Protein AF-A0A2D3UVY3-F1 (afdb_monomer_lite)

Secondary structure (DSSP, 8-state):
---SSTT-----TTGGGT--EEEE-SSHHHHHHHHHHTHHHHTTTPPEEE-GGG-----SGGG----HHHHHHHH-S-B-TT--TTTTS--GGGSS-HHHHHHHHHHHHHHHHT-S-SSEEEE--HHHHHHHHT-B-TTS-B-S--

Foldseek 3Di:
DPPQQPPPDPDDLVVLVQAPAAEEAQQPVGLVCSCVSNVVVVVVPHAYEHANLQQDQDPDPSSQHDAPVVSCVVRPRHHDVNQDGPSSPCDDLNHNQLLSLLVSLVVVVVVVVPDPRPHYDYRGDDLSVQSNSVQADSNGDGNDDD

Organism: NCBI:txid112498

Structure (mmCIF, N/CA/C/O backbone):
data_AF-A0A2D3UVY3-F1
#
_entry.id   AF-A0A2D3UVY3-F1
#
loop_
_atom_site.group_PDB
_atom_site.id
_atom_site.type_symbol
_atom_site.label_atom_id
_atom_site.label_alt_id
_atom_site.label_comp_id
_atom_site.label_asym_id
_atom_site.label_entity_id
_atom_site.label_seq_id
_atom_site.pdbx_PDB_ins_code
_atom_site.Cartn_x
_atom_site.Cartn_y
_atom_site.Cartn_z
_atom_site.occupancy
_atom_site.B_iso_or_equiv
_atom_site.auth_seq_id
_atom_site.auth_comp_id
_atom_site.auth_asym_id
_atom_site.auth_atom_id
_atom_site.pdbx_PDB_model_num
ATOM 1 N N . MET A 1 1 ? -17.156 6.788 -21.584 1.00 35.03 1 MET A N 1
ATOM 2 C CA . MET A 1 1 ? -16.773 5.902 -20.462 1.00 35.03 1 MET A CA 1
ATOM 3 C C . MET A 1 1 ? -15.852 6.712 -19.566 1.00 35.03 1 MET A C 1
ATOM 5 O O . MET A 1 1 ? -14.667 6.766 -19.844 1.00 35.03 1 MET A O 1
ATOM 9 N N . SER A 1 2 ? -16.413 7.450 -18.606 1.00 42.94 2 SER A N 1
ATOM 10 C CA . SER A 1 2 ? -15.705 8.494 -17.841 1.00 42.94 2 SER A CA 1
ATOM 11 C C . SER A 1 2 ? -16.140 8.513 -16.368 1.00 42.94 2 SER A C 1
ATOM 13 O O . SER A 1 2 ? -16.249 9.577 -15.780 1.00 42.94 2 SER A O 1
ATOM 15 N N . ASP A 1 3 ? -16.383 7.343 -15.769 1.00 35.34 3 ASP A N 1
ATOM 16 C CA . ASP A 1 3 ? -16.932 7.250 -14.399 1.00 35.34 3 ASP A CA 1
ATOM 17 C C . ASP A 1 3 ? -15.954 6.599 -13.400 1.00 35.34 3 ASP A C 1
ATOM 19 O O . ASP A 1 3 ? -16.351 6.146 -12.330 1.00 35.34 3 ASP A O 1
ATOM 23 N N . ALA A 1 4 ? -14.666 6.480 -13.743 1.00 39.59 4 ALA A N 1
ATOM 24 C CA . ALA A 1 4 ? -13.678 5.821 -12.879 1.00 39.59 4 ALA A CA 1
ATOM 25 C C . ALA A 1 4 ? -12.754 6.784 -12.110 1.00 39.59 4 ALA A C 1
ATOM 27 O O . ALA A 1 4 ? -12.012 6.318 -11.250 1.00 39.59 4 ALA A O 1
ATOM 28 N N . LEU A 1 5 ? -12.791 8.093 -12.397 1.00 37.81 5 LEU A N 1
ATOM 29 C CA . LEU A 1 5 ? -11.821 9.071 -11.877 1.00 37.81 5 LEU A CA 1
ATOM 30 C C . LEU A 1 5 ? -12.360 9.979 -10.750 1.00 37.81 5 LEU A C 1
ATOM 32 O O . LEU A 1 5 ? -11.578 10.668 -10.105 1.00 37.81 5 LEU A O 1
ATOM 36 N N . ASP A 1 6 ? -13.652 9.915 -10.417 1.00 34.06 6 ASP A N 1
ATOM 37 C CA . ASP A 1 6 ? -14.315 10.846 -9.478 1.00 34.06 6 ASP A CA 1
ATOM 38 C C . ASP A 1 6 ? -14.035 10.610 -7.976 1.00 34.06 6 ASP A C 1
ATOM 40 O O . ASP A 1 6 ? -14.781 11.074 -7.114 1.00 34.06 6 ASP A O 1
ATOM 44 N N . LYS A 1 7 ? -12.973 9.885 -7.604 1.00 39.34 7 LYS A N 1
ATOM 45 C CA . LYS A 1 7 ? -12.666 9.603 -6.186 1.00 39.34 7 LYS A CA 1
ATOM 46 C C . LYS A 1 7 ? -11.207 9.817 -5.787 1.00 39.34 7 LYS A C 1
ATOM 48 O O . LYS A 1 7 ? -10.710 9.137 -4.894 1.00 39.34 7 LYS A O 1
ATOM 53 N N . ILE A 1 8 ? -10.525 10.793 -6.378 1.00 42.44 8 ILE A N 1
ATOM 54 C CA . ILE A 1 8 ? -9.317 11.342 -5.746 1.00 42.44 8 ILE A CA 1
ATOM 55 C C . ILE A 1 8 ? -9.772 12.470 -4.815 1.00 42.44 8 ILE A C 1
ATOM 57 O O . ILE A 1 8 ? -9.890 13.625 -5.211 1.00 42.44 8 ILE A O 1
ATOM 61 N N . ILE A 1 9 ? -10.124 12.107 -3.579 1.00 51.97 9 ILE A N 1
ATOM 62 C CA . ILE A 1 9 ? -10.513 13.062 -2.536 1.00 51.97 9 ILE A CA 1
ATOM 63 C C . ILE A 1 9 ? -9.235 13.634 -1.916 1.00 51.97 9 ILE A C 1
ATOM 65 O O . ILE A 1 9 ? -8.510 12.932 -1.215 1.00 51.97 9 ILE A O 1
ATOM 69 N N . THR A 1 10 ? -8.973 14.920 -2.135 1.00 44.84 10 THR A N 1
ATOM 70 C CA . THR A 1 10 ? -8.089 15.708 -1.268 1.00 44.84 10 THR A CA 1
ATOM 71 C C . THR A 1 10 ? -8.853 16.003 0.027 1.00 44.84 10 THR A C 1
ATOM 73 O O . THR A 1 10 ? -9.788 16.801 0.009 1.00 44.84 10 THR A O 1
ATOM 76 N N . SER A 1 11 ? -8.530 15.321 1.128 1.00 48.38 11 SER A N 1
ATOM 77 C CA . SER A 1 11 ? -9.313 15.395 2.371 1.00 48.38 11 SER A CA 1
ATOM 78 C C . SER A 1 11 ? -8.918 16.568 3.273 1.00 48.38 11 SER A C 1
ATOM 80 O O . SER A 1 11 ? -7.736 16.785 3.539 1.00 48.38 11 SER A O 1
ATOM 82 N N . SER A 1 12 ? -9.920 17.254 3.821 1.00 52.75 12 SER A N 1
ATOM 83 C CA . SER A 1 12 ? -9.820 18.106 5.014 1.00 52.75 12 SER A CA 1
ATOM 84 C C . SER A 1 12 ? -9.797 17.232 6.287 1.00 52.75 12 SER A C 1
ATOM 86 O O . SER A 1 12 ? -10.330 16.121 6.251 1.00 52.75 12 SER A O 1
ATOM 88 N N . PRO A 1 13 ? -9.275 17.699 7.444 1.00 54.06 13 PRO A N 1
ATOM 89 C CA . PRO A 1 13 ? -9.271 16.931 8.698 1.00 54.06 13 PRO A CA 1
ATOM 90 C C . PRO A 1 13 ? -10.640 16.358 9.118 1.00 54.06 13 PRO A C 1
ATOM 92 O O . PRO A 1 13 ? -10.721 15.349 9.816 1.00 54.06 13 PRO A O 1
ATOM 95 N N . THR A 1 14 ? -11.734 16.989 8.683 1.00 55.94 14 THR A N 1
ATOM 96 C CA . THR A 1 14 ? -13.115 16.553 8.943 1.00 55.94 14 THR A CA 1
ATOM 97 C C . THR A 1 14 ? -13.568 15.363 8.099 1.00 55.94 14 THR A C 1
ATOM 99 O O . THR A 1 14 ? -14.489 14.653 8.499 1.00 55.94 14 THR A O 1
ATOM 102 N N . ASP A 1 15 ? -12.935 15.115 6.953 1.00 63.09 15 ASP A N 1
ATOM 103 C CA . ASP A 1 15 ? -13.302 14.004 6.068 1.00 63.09 15 ASP A CA 1
ATOM 104 C C . ASP A 1 15 ? -12.835 12.654 6.630 1.00 63.09 15 ASP A C 1
ATOM 106 O O . ASP A 1 15 ? -13.431 11.618 6.338 1.00 63.09 15 ASP A O 1
ATOM 110 N N . HIS A 1 16 ? -11.853 12.656 7.542 1.00 65.12 16 HIS A N 1
ATOM 111 C CA . HIS A 1 16 ? -11.393 11.447 8.233 1.00 65.12 16 HIS A CA 1
ATOM 112 C C . HIS A 1 16 ? -12.486 10.763 9.069 1.00 65.12 16 HIS A C 1
ATOM 114 O O . HIS A 1 16 ? -12.301 9.622 9.487 1.00 65.12 16 HIS A O 1
ATOM 120 N N . VAL A 1 17 ? -13.618 11.427 9.340 1.00 68.94 17 VAL A N 1
ATOM 121 C CA . VAL A 1 17 ? -14.749 10.842 10.082 1.00 68.94 17 VAL A CA 1
ATOM 122 C C . VAL A 1 17 ? -15.456 9.746 9.278 1.00 68.94 17 VAL A C 1
ATOM 124 O O . VAL A 1 17 ? -15.999 8.821 9.876 1.00 68.94 17 VAL A O 1
ATOM 127 N N . LYS A 1 18 ? -15.437 9.824 7.944 1.00 86.69 18 LYS A N 1
ATOM 128 C CA . LYS A 1 18 ? -16.180 8.907 7.070 1.00 86.69 18 LYS A CA 1
ATOM 129 C C . LYS A 1 18 ? -15.376 7.701 6.590 1.00 86.69 18 LYS A C 1
ATOM 131 O O . LYS A 1 18 ? -15.967 6.765 6.068 1.00 86.69 18 LYS A O 1
ATOM 136 N N . VAL A 1 19 ? -14.054 7.715 6.765 1.00 93.19 19 VAL A N 1
ATOM 137 C CA . VAL A 1 19 ? -13.187 6.608 6.351 1.00 93.19 19 VAL A CA 1
ATOM 138 C C . VAL A 1 19 ? -13.531 5.350 7.149 1.00 93.19 19 VAL A C 1
ATOM 140 O O . VAL A 1 19 ? -13.563 5.378 8.377 1.00 93.19 19 VAL A O 1
ATOM 143 N N . GLU A 1 20 ? -13.773 4.254 6.435 1.00 95.69 20 GLU A N 1
ATOM 144 C CA . GLU A 1 20 ? -14.167 2.953 6.991 1.00 95.69 20 GLU A CA 1
ATOM 145 C C . GLU A 1 20 ? -13.008 1.943 6.969 1.00 95.69 20 GLU A C 1
ATOM 147 O O . GLU A 1 20 ? -13.007 0.988 7.742 1.00 95.69 20 GLU A O 1
ATOM 152 N N . LEU A 1 21 ? -12.002 2.161 6.111 1.00 96.81 21 LEU A N 1
ATOM 153 C CA . LEU A 1 21 ? -10.816 1.311 5.995 1.00 96.81 21 LEU A CA 1
ATOM 154 C C . LEU A 1 21 ? -9.570 2.136 5.668 1.00 96.81 21 LEU A C 1
ATOM 156 O O . LEU A 1 21 ? -9.571 2.953 4.742 1.00 96.81 21 LEU A O 1
ATOM 160 N N . LEU A 1 22 ? -8.495 1.868 6.408 1.00 98.06 22 LEU A N 1
ATOM 161 C CA . LEU A 1 22 ? -7.170 2.426 6.175 1.00 98.06 22 LEU A CA 1
ATOM 162 C C . LEU A 1 22 ? -6.284 1.370 5.521 1.00 98.06 22 LEU A C 1
ATOM 164 O O . LEU A 1 22 ? -6.061 0.295 6.072 1.00 98.06 22 LEU A O 1
ATOM 168 N N . LEU A 1 23 ? -5.760 1.692 4.347 1.00 98.62 23 LEU A N 1
ATOM 169 C CA . LEU A 1 23 ? -4.781 0.893 3.630 1.00 98.62 23 LEU A CA 1
ATOM 170 C C . LEU A 1 23 ? -3.479 1.677 3.534 1.00 98.62 23 LEU A C 1
ATOM 172 O O . LEU A 1 23 ? -3.482 2.883 3.276 1.00 98.62 23 LEU A O 1
ATOM 176 N N . ALA A 1 24 ? -2.357 0.985 3.659 1.00 98.44 24 ALA A N 1
ATOM 177 C CA . ALA A 1 24 ? -1.052 1.586 3.451 1.00 98.44 24 ALA A CA 1
ATOM 178 C C . ALA A 1 24 ? -0.123 0.633 2.706 1.00 98.44 24 ALA A C 1
ATOM 180 O O . ALA A 1 24 ? -0.178 -0.584 2.875 1.00 98.44 24 ALA A O 1
ATOM 181 N N . SER A 1 25 ? 0.775 1.191 1.901 1.00 97.69 25 SER A N 1
ATOM 182 C CA . SER A 1 25 ? 1.967 0.464 1.480 1.00 97.69 25 SER A CA 1
ATOM 183 C C . SER A 1 25 ? 2.767 0.001 2.707 1.00 97.69 25 SER A C 1
ATOM 185 O O . SER A 1 25 ? 2.891 0.769 3.661 1.00 97.69 25 SER A O 1
ATOM 187 N N . PRO A 1 26 ? 3.372 -1.201 2.688 1.00 96.56 26 PRO A N 1
ATOM 188 C CA . PRO A 1 26 ? 4.193 -1.698 3.795 1.00 96.56 26 PRO A CA 1
ATOM 189 C C . PRO A 1 26 ? 5.555 -0.995 3.949 1.00 96.56 26 PRO A C 1
ATOM 191 O O . PRO A 1 26 ? 6.337 -1.367 4.822 1.00 96.56 26 PRO A O 1
ATOM 194 N N . LEU A 1 27 ? 5.881 0.006 3.121 1.00 95.75 27 LEU A N 1
ATOM 195 C CA . LEU A 1 27 ? 7.088 0.816 3.311 1.00 95.75 27 LEU A CA 1
ATOM 196 C C . LEU A 1 27 ? 6.914 1.773 4.499 1.00 95.75 27 LEU A C 1
ATOM 198 O O . LEU A 1 27 ? 5.904 2.471 4.589 1.00 95.75 27 LEU A O 1
ATOM 202 N N . ARG A 1 28 ? 7.938 1.866 5.363 1.00 95.69 28 ARG A N 1
ATOM 203 C CA . ARG A 1 28 ? 7.926 2.646 6.622 1.00 95.69 28 ARG A CA 1
ATOM 204 C C . ARG A 1 28 ? 7.319 4.041 6.479 1.00 95.69 28 ARG A C 1
ATOM 206 O O . ARG A 1 28 ? 6.436 4.410 7.243 1.00 95.69 28 ARG A O 1
ATOM 213 N N . ARG A 1 29 ? 7.729 4.795 5.451 1.00 95.94 29 ARG A N 1
ATOM 214 C CA . ARG A 1 29 ? 7.226 6.158 5.198 1.00 95.94 29 ARG A CA 1
ATOM 215 C C . ARG A 1 29 ? 5.709 6.215 4.984 1.00 95.94 29 ARG A C 1
ATOM 217 O O . ARG A 1 29 ? 5.075 7.173 5.413 1.00 95.94 29 ARG A O 1
ATOM 224 N N . ALA A 1 30 ? 5.124 5.203 4.344 1.00 97.50 30 ALA A N 1
ATOM 225 C CA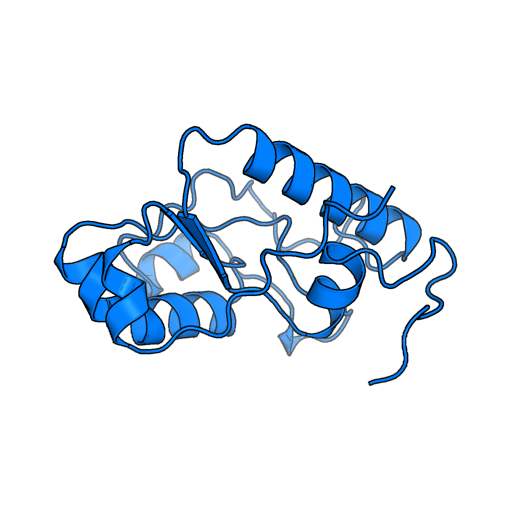 . ALA A 1 30 ? 3.690 5.141 4.086 1.00 97.50 30 ALA A CA 1
ATOM 226 C C . ALA A 1 30 ? 2.923 4.692 5.334 1.00 97.50 30 ALA A C 1
ATOM 228 O O . ALA A 1 30 ? 1.907 5.302 5.657 1.00 97.50 30 ALA A O 1
ATOM 229 N N . LEU A 1 31 ? 3.439 3.702 6.072 1.00 98.00 31 LEU A N 1
ATOM 230 C CA . LEU A 1 31 ? 2.882 3.289 7.366 1.00 98.00 31 LEU A CA 1
ATOM 231 C C . LEU A 1 31 ? 2.857 4.457 8.359 1.00 98.00 31 LEU A C 1
ATOM 233 O O . LEU A 1 31 ? 1.801 4.786 8.898 1.00 98.00 31 LEU A O 1
ATOM 237 N N . GLN A 1 32 ? 3.991 5.145 8.520 1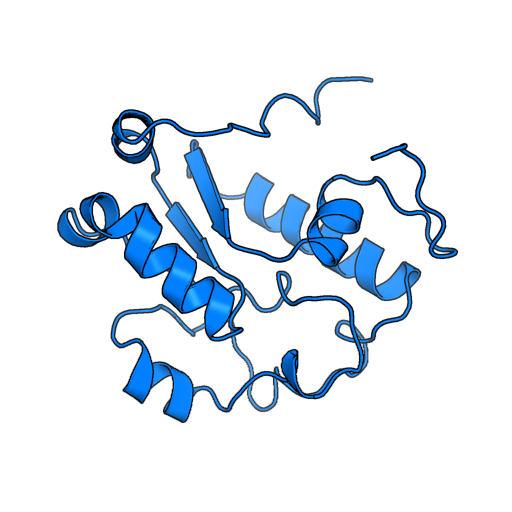.00 97.50 32 GLN A N 1
ATOM 238 C CA . GLN A 1 32 ? 4.118 6.315 9.386 1.00 97.50 32 GLN A CA 1
ATOM 239 C C . GLN A 1 32 ? 3.173 7.444 8.954 1.00 97.50 32 GLN A C 1
ATOM 241 O O . GLN A 1 32 ? 2.472 8.013 9.788 1.00 97.50 32 GLN A O 1
ATOM 246 N N . THR A 1 33 ? 3.111 7.748 7.653 1.00 97.12 33 THR A N 1
ATOM 247 C CA . THR A 1 33 ? 2.184 8.764 7.125 1.00 97.12 33 THR A CA 1
ATOM 248 C C . THR A 1 33 ? 0.735 8.386 7.417 1.00 97.12 33 THR A C 1
ATOM 250 O O . THR A 1 33 ? -0.029 9.224 7.882 1.00 97.12 33 THR A O 1
ATOM 253 N N . CYS A 1 34 ? 0.351 7.126 7.207 1.00 97.25 34 CYS A N 1
ATOM 254 C CA . CYS A 1 34 ? -1.007 6.662 7.473 1.00 97.25 34 CYS A CA 1
ATOM 255 C C . CYS A 1 34 ? -1.373 6.809 8.955 1.00 97.25 34 CYS A C 1
ATOM 257 O O . CYS A 1 34 ? -2.406 7.397 9.270 1.00 97.25 34 CYS A O 1
ATOM 259 N N . GLN A 1 35 ? -0.503 6.364 9.864 1.00 96.19 35 GLN A N 1
ATOM 260 C CA . GLN A 1 35 ? -0.749 6.484 11.301 1.00 96.19 35 GLN A CA 1
ATOM 261 C C . GLN A 1 35 ? -0.862 7.940 11.758 1.00 96.19 35 GLN A C 1
ATOM 263 O O . GLN A 1 35 ? -1.776 8.270 12.506 1.00 96.19 35 GLN A O 1
ATOM 268 N N . LEU A 1 36 ? 0.018 8.824 11.279 1.00 95.31 36 LEU A N 1
ATOM 269 C CA . LEU A 1 36 ? 0.001 10.237 11.664 1.00 95.31 36 LEU A CA 1
ATOM 270 C C . LEU A 1 36 ? -1.194 10.989 11.067 1.00 95.31 36 LEU A C 1
ATOM 272 O O . LEU A 1 36 ? -1.877 11.724 11.777 1.00 95.31 36 LEU A O 1
ATOM 276 N N . SER A 1 37 ? -1.470 10.809 9.774 1.00 94.50 37 SER A N 1
ATOM 277 C CA . SER A 1 37 ? -2.552 11.522 9.085 1.00 94.50 37 SER A CA 1
ATOM 278 C C . SER A 1 37 ? -3.940 11.047 9.507 1.00 94.50 37 SER A C 1
ATOM 280 O O . SER A 1 37 ? -4.882 11.832 9.482 1.00 94.50 37 SER A O 1
ATOM 282 N N . PHE A 1 38 ? -4.075 9.781 9.910 1.00 93.88 38 PHE A N 1
ATOM 283 C CA . PHE A 1 38 ? -5.353 9.186 10.300 1.00 93.88 38 PHE A CA 1
ATOM 284 C C . PHE A 1 38 ? -5.411 8.809 11.786 1.00 93.88 38 PHE A C 1
ATOM 286 O O . PHE A 1 38 ? -6.277 8.021 12.168 1.00 93.88 38 PHE A O 1
ATOM 293 N N . ALA A 1 39 ? -4.565 9.406 12.637 1.00 93.06 39 ALA A N 1
ATOM 294 C CA . ALA A 1 39 ? -4.563 9.163 14.083 1.00 93.06 39 ALA A CA 1
ATOM 295 C C . ALA A 1 39 ? -5.969 9.257 14.715 1.00 93.06 39 ALA A C 1
ATOM 297 O O . ALA A 1 39 ? -6.362 8.307 15.390 1.00 93.06 39 ALA A O 1
ATOM 298 N N . PRO A 1 40 ? -6.817 10.265 14.400 1.00 90.81 40 PRO A N 1
ATOM 299 C CA . PRO A 1 40 ? -8.181 10.307 14.933 1.00 90.81 40 PRO A CA 1
ATOM 300 C C . PRO A 1 40 ? -9.071 9.143 14.476 1.00 90.81 40 PRO A C 1
ATOM 302 O O . PRO A 1 40 ? -10.062 8.833 15.128 1.00 90.81 40 PRO A O 1
ATOM 305 N N . GLY A 1 41 ? -8.802 8.541 13.313 1.00 92.19 41 GLY A N 1
ATOM 306 C CA . GLY A 1 41 ? -9.499 7.344 12.832 1.00 92.19 41 GLY A CA 1
ATOM 307 C C . GLY A 1 41 ? -9.062 6.090 13.582 1.00 92.19 41 GLY A C 1
ATOM 308 O O . GLY A 1 41 ? -9.903 5.284 13.976 1.00 92.19 41 GLY A O 1
ATOM 309 N N . ILE A 1 42 ? -7.761 5.972 13.835 1.00 93.94 42 ILE A N 1
ATOM 310 C CA . ILE A 1 42 ? -7.167 4.872 14.599 1.00 93.94 42 ILE A CA 1
ATOM 311 C C . ILE A 1 42 ? -7.631 4.914 16.059 1.00 93.94 42 ILE A C 1
ATOM 313 O O . ILE A 1 42 ? -8.058 3.896 16.589 1.00 93.94 42 ILE A O 1
ATOM 317 N N . GLU A 1 43 ? -7.679 6.095 16.680 1.00 92.06 43 GLU A N 1
ATOM 318 C CA . GLU A 1 43 ? -8.218 6.289 18.037 1.00 92.06 43 GLU A CA 1
ATOM 319 C C . GLU A 1 43 ? -9.694 5.871 18.164 1.00 92.06 43 GLU A C 1
ATOM 321 O O . GLU A 1 43 ? -10.143 5.483 19.242 1.00 92.06 43 GLU A O 1
ATOM 326 N N . ARG A 1 44 ? -10.459 5.909 17.062 1.00 91.88 44 ARG A N 1
ATOM 327 C CA . ARG A 1 44 ? -11.839 5.392 17.000 1.00 91.88 44 ARG A CA 1
ATOM 328 C C . ARG A 1 44 ? -11.920 3.883 16.746 1.00 91.88 44 ARG A C 1
ATOM 330 O O . ARG A 1 44 ? -13.023 3.341 16.757 1.00 91.88 44 ARG A O 1
ATOM 337 N N . GLY A 1 45 ? -10.790 3.219 16.511 1.00 93.69 45 GLY A N 1
ATOM 338 C CA . GLY A 1 45 ? -10.688 1.775 16.308 1.00 93.69 45 GLY A CA 1
ATOM 339 C C . GLY A 1 45 ? -10.454 1.324 14.864 1.00 93.69 45 GLY A C 1
ATOM 340 O O . GLY A 1 45 ? -10.600 0.135 14.589 1.00 93.69 45 GLY A O 1
ATOM 341 N N . LEU A 1 46 ? -10.115 2.221 13.926 1.00 95.69 46 LEU A N 1
ATOM 342 C CA . LEU A 1 46 ? -9.690 1.787 12.590 1.00 95.69 46 LEU A CA 1
ATOM 343 C C . LEU A 1 46 ? -8.301 1.144 12.649 1.00 95.69 46 LEU A C 1
ATOM 345 O O . LEU A 1 46 ? -7.364 1.715 13.201 1.00 95.69 46 LEU A O 1
ATOM 349 N N . VAL A 1 47 ? -8.158 -0.006 11.996 1.00 96.88 47 VAL A N 1
ATOM 350 C CA . VAL A 1 47 ? -6.876 -0.698 11.836 1.00 96.88 47 VAL A CA 1
ATOM 351 C C . VAL A 1 47 ? -6.296 -0.375 10.461 1.00 96.88 47 VAL A C 1
ATOM 353 O O . VAL A 1 47 ? -7.002 -0.426 9.452 1.00 96.88 47 VAL A O 1
ATOM 356 N N . VAL A 1 48 ? -5.003 -0.048 10.415 1.00 98.38 48 VAL A N 1
ATOM 357 C CA . VAL A 1 48 ? -4.265 0.106 9.154 1.00 98.38 48 VAL A CA 1
ATOM 358 C C . VAL A 1 48 ? -3.929 -1.276 8.610 1.00 98.38 48 VAL A C 1
ATOM 360 O O . VAL A 1 48 ? -3.316 -2.078 9.306 1.00 98.38 48 VAL A O 1
ATOM 363 N N . VAL A 1 49 ? -4.282 -1.541 7.355 1.00 98.62 49 VAL A N 1
ATOM 364 C CA . VAL A 1 49 ? -3.934 -2.779 6.652 1.00 98.62 49 VAL A CA 1
ATOM 365 C C . VAL A 1 49 ? -2.760 -2.522 5.711 1.00 98.62 49 VAL A C 1
ATOM 367 O O . VAL A 1 49 ? -2.845 -1.686 4.807 1.00 98.62 49 VAL A O 1
ATOM 370 N N . ALA A 1 50 ? -1.666 -3.261 5.890 1.00 98.25 50 ALA A N 1
ATOM 371 C CA . ALA A 1 50 ? -0.500 -3.194 5.020 1.00 98.25 50 ALA A CA 1
ATOM 372 C C . ALA A 1 50 ? -0.740 -3.993 3.727 1.00 98.25 50 ALA A C 1
ATOM 374 O O . ALA A 1 50 ? -0.917 -5.212 3.751 1.00 98.25 50 ALA A O 1
ATOM 375 N N . VAL A 1 51 ? -0.722 -3.312 2.578 1.00 97.25 51 VAL A N 1
ATOM 376 C CA . VAL A 1 51 ? -1.047 -3.885 1.265 1.00 97.25 51 VAL A CA 1
ATOM 377 C C . VAL A 1 51 ? 0.191 -3.871 0.361 1.00 97.25 51 VAL A C 1
ATOM 379 O O . VAL A 1 51 ? 0.570 -2.805 -0.132 1.00 97.25 51 VAL A O 1
ATOM 382 N N . PRO A 1 52 ? 0.819 -5.029 0.079 1.00 95.00 52 PRO A N 1
ATOM 383 C CA . PRO A 1 52 ? 2.077 -5.076 -0.673 1.00 95.00 52 PRO A CA 1
ATOM 384 C C . PRO A 1 52 ? 1.921 -4.553 -2.103 1.00 95.00 52 PRO A C 1
ATOM 386 O O . PRO A 1 52 ? 2.823 -3.921 -2.640 1.00 95.00 52 PRO A O 1
ATOM 389 N N . HIS A 1 53 ? 0.747 -4.732 -2.716 1.00 95.69 53 HIS A N 1
ATOM 390 C CA . HIS A 1 53 ? 0.464 -4.220 -4.059 1.00 95.69 53 HIS A CA 1
ATOM 391 C C . HIS A 1 53 ? 0.583 -2.698 -4.183 1.00 95.69 53 HIS A C 1
ATOM 393 O O . HIS A 1 53 ? 0.690 -2.225 -5.307 1.00 95.69 53 HIS A O 1
ATOM 399 N N . ALA A 1 54 ? 0.575 -1.956 -3.070 1.00 96.50 54 ALA A N 1
ATOM 400 C CA . ALA A 1 54 ? 0.723 -0.504 -3.028 1.00 96.50 54 ALA A CA 1
ATOM 401 C C . ALA A 1 54 ? 2.179 -0.027 -2.837 1.00 96.50 54 ALA A C 1
ATOM 403 O O . ALA A 1 54 ? 2.389 1.141 -2.513 1.00 96.50 54 ALA A O 1
ATOM 404 N N . GLU A 1 55 ? 3.184 -0.904 -2.953 1.00 94.25 55 GLU A N 1
ATOM 405 C CA . GLU A 1 55 ? 4.611 -0.537 -2.937 1.00 94.25 55 GLU A CA 1
ATOM 406 C C . GLU A 1 55 ? 4.990 0.407 -4.090 1.00 94.25 55 GLU A C 1
ATOM 408 O O . GLU A 1 55 ? 4.385 0.378 -5.164 1.00 94.25 55 GLU A O 1
ATOM 413 N N . GLU A 1 56 ? 6.014 1.233 -3.857 1.00 93.62 56 GLU A N 1
ATOM 414 C CA . GLU A 1 56 ? 6.604 2.095 -4.879 1.00 93.62 56 GLU A CA 1
ATOM 415 C C . GLU A 1 56 ? 7.220 1.279 -6.030 1.00 93.62 56 GLU A C 1
ATOM 417 O O . GLU A 1 56 ? 7.474 0.075 -5.931 1.00 93.62 56 GLU A O 1
ATOM 422 N N . VAL A 1 57 ? 7.444 1.951 -7.153 1.00 89.81 57 VAL A N 1
ATOM 423 C CA . VAL A 1 57 ? 8.029 1.391 -8.369 1.00 89.81 57 VAL A CA 1
ATOM 424 C C . VAL A 1 57 ? 9.425 1.968 -8.552 1.00 89.81 57 VAL A C 1
ATOM 426 O O . VAL A 1 57 ? 9.621 3.011 -9.164 1.00 89.81 57 VAL A O 1
ATOM 429 N N . SER A 1 58 ? 10.427 1.313 -7.980 1.00 83.44 58 SER A N 1
ATOM 430 C CA . SER A 1 58 ? 11.810 1.788 -8.052 1.00 83.44 58 SER A CA 1
ATOM 431 C C . SER A 1 58 ? 12.770 0.655 -7.707 1.00 83.44 58 SER A C 1
ATOM 433 O O . SER A 1 58 ? 12.355 -0.360 -7.154 1.00 83.44 58 SER A O 1
ATOM 435 N N . THR A 1 59 ? 14.050 0.792 -8.058 1.00 75.50 59 THR A N 1
ATOM 436 C CA . THR A 1 59 ? 15.142 -0.111 -7.643 1.00 75.50 59 THR A CA 1
ATOM 437 C C . THR A 1 59 ? 16.011 0.494 -6.541 1.00 75.50 59 THR A C 1
ATOM 439 O O . THR A 1 59 ? 16.974 -0.133 -6.101 1.00 75.50 59 THR A O 1
ATOM 442 N N . THR A 1 60 ? 15.684 1.698 -6.060 1.00 83.31 60 THR A N 1
ATOM 443 C CA . THR A 1 60 ? 16.503 2.361 -5.047 1.00 83.31 60 THR A CA 1
ATOM 444 C C . THR A 1 60 ? 16.434 1.610 -3.711 1.00 83.31 60 THR A C 1
ATOM 446 O O . THR A 1 60 ? 15.380 1.055 -3.364 1.00 83.31 60 THR A O 1
ATOM 449 N N . PRO A 1 61 ? 17.535 1.596 -2.933 1.00 79.69 61 PRO A N 1
ATOM 450 C CA . PRO A 1 61 ? 17.553 0.957 -1.619 1.00 79.69 61 PRO A CA 1
ATOM 451 C C . PRO A 1 61 ? 16.527 1.545 -0.643 1.00 79.69 61 PRO A C 1
ATOM 453 O O . PRO A 1 61 ? 16.002 0.825 0.199 1.00 79.69 61 PRO A O 1
ATOM 456 N N . SER A 1 62 ? 16.211 2.839 -0.771 1.00 79.56 62 SER A N 1
ATOM 457 C CA . SER A 1 62 ? 15.224 3.539 0.065 1.00 79.56 62 SER A CA 1
ATOM 458 C C . SER A 1 62 ? 13.789 3.061 -0.129 1.00 79.56 62 SER A C 1
ATOM 460 O O . SER A 1 62 ? 12.927 3.364 0.695 1.00 79.56 62 SER A O 1
ATOM 462 N N . ASP A 1 63 ? 13.521 2.320 -1.200 1.00 81.81 63 ASP A N 1
ATOM 463 C CA . ASP A 1 63 ? 12.208 1.737 -1.444 1.00 81.81 63 ASP A CA 1
ATOM 464 C C . ASP A 1 63 ? 12.128 0.286 -0.977 1.00 81.81 63 ASP A C 1
ATOM 466 O O . ASP A 1 63 ? 11.115 -0.368 -1.208 1.00 81.81 63 ASP A O 1
ATOM 470 N N . THR A 1 64 ? 13.217 -0.293 -0.459 1.00 84.50 64 THR A N 1
ATOM 471 C CA . THR A 1 64 ? 13.255 -1.725 -0.145 1.00 84.50 64 THR A CA 1
ATOM 472 C C . THR A 1 64 ? 12.476 -1.968 1.135 1.00 84.50 64 THR A C 1
ATOM 474 O O . THR A 1 64 ? 12.712 -1.320 2.155 1.00 84.50 64 THR A O 1
ATOM 477 N N . GLY A 1 65 ? 11.526 -2.900 1.065 1.00 88.12 65 GLY A N 1
ATOM 478 C CA . GLY A 1 65 ? 10.736 -3.317 2.213 1.00 88.12 65 GLY A CA 1
ATOM 479 C C . GLY A 1 65 ? 11.568 -3.927 3.340 1.00 88.12 65 GLY A C 1
ATOM 480 O O . GLY A 1 65 ? 12.785 -4.085 3.252 1.00 88.12 65 GLY A O 1
ATOM 481 N N . SER A 1 66 ? 10.900 -4.287 4.430 1.00 91.75 66 SER A N 1
ATOM 482 C CA . SER A 1 66 ? 11.541 -4.907 5.593 1.00 91.75 66 SER A CA 1
ATOM 483 C C . SER A 1 66 ? 10.809 -6.174 6.019 1.00 91.75 66 SER A C 1
ATOM 485 O O . SER A 1 66 ? 9.625 -6.337 5.695 1.00 91.75 66 SER A O 1
ATOM 487 N N . PRO A 1 67 ? 11.496 -7.100 6.708 1.00 93.06 67 PRO A N 1
ATOM 488 C CA . PRO A 1 67 ? 10.857 -8.264 7.301 1.00 93.06 67 PRO A CA 1
ATOM 489 C C . PRO A 1 67 ? 9.626 -7.881 8.123 1.00 93.06 67 PRO A C 1
ATOM 491 O O . PRO A 1 67 ? 9.599 -6.851 8.793 1.00 93.06 67 PRO A O 1
ATOM 494 N N . VAL A 1 68 ? 8.593 -8.723 8.067 1.00 94.00 68 VAL A N 1
ATOM 495 C CA . VAL A 1 68 ? 7.308 -8.431 8.720 1.00 94.00 68 VAL A CA 1
ATOM 496 C C . VAL A 1 68 ? 7.468 -8.280 10.234 1.00 94.00 68 VAL A C 1
ATOM 498 O O . VAL A 1 68 ? 6.791 -7.451 10.829 1.00 94.00 68 VAL A O 1
ATOM 501 N N . ASP A 1 69 ? 8.376 -9.034 10.853 1.00 93.69 69 ASP A N 1
ATOM 502 C CA . ASP A 1 69 ? 8.593 -8.969 12.300 1.00 93.69 69 ASP A CA 1
ATOM 503 C C . ASP A 1 69 ? 9.203 -7.631 12.741 1.00 93.69 69 ASP A C 1
ATOM 505 O O . ASP A 1 69 ? 8.757 -7.074 13.740 1.00 93.69 69 ASP A O 1
ATOM 509 N N . GLU A 1 70 ? 10.114 -7.051 11.949 1.00 94.94 70 GLU A N 1
ATOM 510 C CA . GLU A 1 70 ? 10.624 -5.692 12.196 1.00 94.94 70 GLU A CA 1
ATOM 511 C C . GLU A 1 70 ? 9.504 -4.649 12.081 1.00 94.94 70 GLU A C 1
ATOM 513 O O . GLU A 1 70 ? 9.399 -3.742 12.901 1.00 94.94 70 GLU A O 1
ATOM 518 N N . LEU A 1 71 ? 8.632 -4.786 11.075 1.00 95.75 71 LEU A N 1
ATOM 519 C CA . LEU A 1 71 ? 7.505 -3.868 10.898 1.00 95.75 71 LEU A CA 1
ATOM 520 C C . LEU A 1 71 ? 6.475 -3.985 12.029 1.00 95.75 71 LEU A C 1
ATOM 522 O O . LEU A 1 71 ? 5.905 -2.977 12.439 1.00 95.75 71 LEU A O 1
ATOM 526 N N . ARG A 1 72 ? 6.237 -5.194 12.549 1.00 95.69 72 ARG A N 1
ATOM 527 C CA . ARG A 1 72 ? 5.361 -5.412 13.711 1.00 95.69 72 ARG A CA 1
ATOM 528 C C . ARG A 1 72 ? 5.916 -4.758 14.968 1.00 95.69 72 ARG A C 1
ATOM 530 O O . ARG A 1 72 ? 5.149 -4.152 15.711 1.00 95.69 72 ARG A O 1
ATOM 537 N N . GLU A 1 73 ? 7.223 -4.871 15.192 1.00 97.00 73 GLU A N 1
ATOM 538 C CA . GLU A 1 73 ? 7.891 -4.228 16.326 1.00 97.00 73 GLU A CA 1
ATOM 539 C C . GLU A 1 73 ? 7.785 -2.697 16.250 1.00 97.00 73 GLU A C 1
ATOM 541 O O . GLU A 1 73 ? 7.507 -2.049 17.255 1.00 97.00 73 GLU A O 1
ATOM 546 N N . GLU A 1 74 ? 7.945 -2.122 15.056 1.00 97.25 74 GLU A N 1
ATOM 547 C CA . GLU A 1 74 ? 7.965 -0.668 14.861 1.00 97.25 74 GLU A CA 1
ATOM 548 C C . GLU A 1 74 ? 6.568 -0.025 14.814 1.00 97.25 74 GLU A C 1
ATOM 550 O O . GLU A 1 74 ? 6.378 1.063 15.357 1.00 97.25 74 GLU A O 1
ATOM 555 N N . PHE A 1 75 ? 5.584 -0.674 14.180 1.00 96.94 75 PHE A N 1
ATOM 556 C CA . PHE A 1 75 ? 4.282 -0.057 13.881 1.00 96.94 75 PHE A CA 1
ATOM 557 C C . PHE A 1 75 ? 3.102 -0.633 14.674 1.00 96.94 75 PHE A C 1
ATOM 559 O O . PHE A 1 75 ? 1.987 -0.119 14.550 1.00 96.94 75 PHE A O 1
ATOM 566 N N . GLY A 1 76 ? 3.315 -1.652 15.509 1.00 92.94 76 GLY A N 1
ATOM 567 C CA . GLY A 1 76 ? 2.300 -2.162 16.432 1.00 92.94 76 GLY A CA 1
ATOM 568 C C . GLY A 1 76 ? 1.081 -2.766 15.728 1.00 92.94 76 GLY A C 1
ATOM 569 O O . GLY A 1 76 ? 1.208 -3.737 14.986 1.00 92.94 76 GLY A O 1
ATOM 570 N N . GLU A 1 77 ? -0.109 -2.206 15.976 1.00 92.31 77 GLU A N 1
ATOM 571 C CA . GLU A 1 77 ? -1.423 -2.768 15.597 1.00 92.31 77 GLU A CA 1
ATOM 572 C C . GLU A 1 77 ? -1.758 -2.727 14.092 1.00 92.31 77 GLU A C 1
ATOM 574 O O . GLU A 1 77 ? -2.909 -2.906 13.704 1.00 92.31 77 GLU A O 1
ATOM 579 N N . VAL A 1 78 ? -0.777 -2.506 13.217 1.00 97.94 78 VAL A N 1
ATOM 580 C CA . VAL A 1 78 ? -0.975 -2.637 11.768 1.00 97.94 78 VAL A CA 1
ATOM 581 C C . VAL A 1 78 ? -1.246 -4.105 11.411 1.00 97.94 78 VAL A C 1
ATOM 583 O O . VAL A 1 78 ? -0.534 -5.018 11.836 1.00 97.94 78 VAL A O 1
ATOM 586 N N . ASP A 1 79 ? -2.256 -4.346 10.575 1.00 98.12 79 ASP A N 1
ATOM 587 C CA . ASP A 1 79 ? -2.529 -5.665 10.011 1.00 98.12 79 ASP A CA 1
ATOM 588 C C . ASP A 1 79 ? -1.564 -5.964 8.852 1.00 98.12 79 ASP A C 1
ATOM 590 O O . ASP A 1 79 ? -1.679 -5.420 7.751 1.00 98.12 79 ASP A O 1
ATOM 594 N N . PHE A 1 80 ? -0.624 -6.877 9.101 1.00 97.31 80 PHE A N 1
ATOM 595 C CA . PHE A 1 80 ? 0.363 -7.346 8.128 1.00 97.31 80 PHE A CA 1
ATOM 596 C C . PHE A 1 80 ? 0.010 -8.688 7.465 1.00 97.31 80 PHE A C 1
ATOM 598 O O . PHE A 1 80 ? 0.866 -9.285 6.813 1.00 97.31 80 PHE A O 1
ATOM 605 N N . ASN A 1 81 ? -1.218 -9.195 7.603 1.00 95.94 81 ASN A N 1
ATOM 606 C CA . ASN A 1 81 ? -1.599 -10.534 7.128 1.00 95.94 81 ASN A CA 1
ATOM 607 C C . ASN A 1 81 ? -1.463 -10.730 5.607 1.00 95.94 81 ASN A C 1
ATOM 609 O O . ASN A 1 81 ? -1.371 -11.864 5.136 1.00 95.94 81 ASN A O 1
ATOM 613 N N . PHE A 1 82 ? -1.427 -9.648 4.824 1.00 94.69 82 PHE A N 1
ATOM 614 C CA . PHE A 1 82 ? -1.206 -9.714 3.376 1.00 94.69 82 PHE A CA 1
ATOM 615 C C . PHE A 1 82 ? 0.273 -9.807 2.977 1.00 94.69 82 PHE A C 1
ATOM 617 O O . PHE A 1 82 ? 0.569 -10.093 1.813 1.00 94.69 82 PHE A O 1
ATOM 624 N N . LEU A 1 83 ? 1.207 -9.589 3.907 1.00 93.44 83 LEU A N 1
ATOM 625 C CA . LEU A 1 83 ? 2.636 -9.696 3.635 1.00 93.44 83 LEU A CA 1
ATOM 626 C C . LEU A 1 83 ? 3.085 -11.152 3.725 1.00 93.44 83 LEU A C 1
ATOM 628 O O . LEU A 1 83 ? 3.081 -11.773 4.786 1.00 93.44 83 LEU A O 1
ATOM 632 N N . LYS A 1 84 ? 3.500 -11.697 2.583 1.00 89.00 84 LYS A N 1
ATOM 633 C CA . LYS A 1 84 ? 4.128 -13.019 2.513 1.00 89.00 84 LYS A CA 1
ATOM 634 C C . LYS A 1 84 ? 5.558 -12.957 3.051 1.00 89.00 84 LYS A C 1
ATOM 636 O O . LYS A 1 84 ? 6.175 -11.890 3.102 1.00 89.00 84 LYS A O 1
ATOM 641 N N . GLU A 1 85 ? 6.113 -14.115 3.401 1.00 83.75 85 GLU A N 1
ATOM 642 C CA . GLU A 1 85 ? 7.553 -14.221 3.638 1.00 83.75 85 GLU A CA 1
ATOM 643 C C . GLU A 1 85 ? 8.298 -13.643 2.426 1.00 83.75 85 GLU A C 1
ATOM 645 O O . GLU A 1 85 ? 7.920 -13.913 1.284 1.00 83.75 85 GLU A O 1
ATOM 650 N N . LYS A 1 86 ? 9.327 -12.823 2.677 1.00 84.81 86 LYS A N 1
ATOM 651 C CA . LYS A 1 86 ? 10.140 -12.203 1.622 1.00 84.81 86 LYS A CA 1
ATOM 652 C C . LYS A 1 86 ? 9.349 -11.328 0.637 1.00 84.81 86 LYS A C 1
ATOM 654 O O . LYS A 1 86 ? 9.794 -11.134 -0.488 1.00 84.81 86 LYS A O 1
ATOM 659 N N . TRP A 1 87 ? 8.216 -10.750 1.052 1.00 86.19 87 TRP A N 1
ATOM 660 C CA . TRP A 1 87 ? 7.443 -9.806 0.226 1.00 86.19 87 TRP A CA 1
ATOM 661 C C . TRP A 1 87 ? 8.291 -8.648 -0.332 1.00 86.19 87 TRP A C 1
ATOM 663 O O . TRP A 1 87 ? 7.988 -8.128 -1.396 1.00 86.19 87 TRP A O 1
ATOM 673 N N . TYR A 1 88 ? 9.356 -8.273 0.381 1.00 80.94 88 TYR A N 1
ATOM 674 C CA . TYR A 1 88 ? 10.300 -7.215 0.025 1.00 80.94 88 TYR A CA 1
ATOM 675 C C . TYR A 1 88 ? 11.299 -7.617 -1.077 1.00 80.94 88 TYR A C 1
ATOM 677 O O . TYR A 1 88 ? 12.143 -6.808 -1.466 1.00 80.94 88 TYR A O 1
ATOM 685 N N . LEU A 1 89 ? 11.248 -8.859 -1.573 1.00 79.38 89 LEU A N 1
ATOM 686 C CA . LEU A 1 89 ? 11.993 -9.280 -2.756 1.00 79.38 89 LEU A CA 1
ATOM 687 C C . LEU A 1 89 ? 11.211 -8.869 -4.011 1.00 79.38 89 LEU A C 1
ATOM 689 O O . LEU A 1 89 ? 10.113 -9.359 -4.268 1.00 79.38 89 LEU A O 1
ATOM 693 N N . ARG A 1 90 ? 11.786 -7.960 -4.804 1.00 75.69 90 ARG A N 1
ATOM 694 C CA . ARG A 1 90 ? 11.156 -7.345 -5.987 1.00 75.69 90 ARG A CA 1
ATOM 695 C C . ARG A 1 90 ? 11.197 -8.230 -7.227 1.00 75.69 90 ARG A C 1
ATOM 697 O O . ARG A 1 90 ? 11.756 -7.870 -8.262 1.00 75.69 90 ARG A O 1
ATOM 704 N N . GLU A 1 91 ? 10.610 -9.409 -7.116 1.00 79.25 91 GLU A N 1
ATOM 705 C CA . GLU A 1 91 ? 10.590 -10.408 -8.180 1.00 79.25 91 GLU A CA 1
ATOM 706 C C . GLU A 1 91 ? 9.167 -10.642 -8.704 1.00 79.25 91 GLU A C 1
ATOM 708 O O . GLU A 1 91 ? 8.167 -10.436 -8.009 1.00 79.25 91 GLU A O 1
ATOM 713 N N . GLY A 1 92 ? 9.067 -11.070 -9.966 1.00 84.25 92 GLY A N 1
ATOM 714 C CA . GLY A 1 92 ? 7.794 -11.396 -10.609 1.00 84.25 92 GLY A CA 1
ATOM 715 C C . GLY A 1 92 ? 6.804 -10.227 -10.605 1.00 84.25 92 GLY A C 1
ATOM 716 O O . GLY A 1 92 ? 7.047 -9.190 -11.221 1.00 84.25 92 GLY A O 1
ATOM 717 N N . GLU A 1 93 ? 5.679 -10.401 -9.905 1.00 86.81 93 GLU A N 1
ATOM 718 C CA . GLU A 1 93 ? 4.610 -9.395 -9.781 1.00 86.81 93 GLU A CA 1
ATOM 719 C C . GLU A 1 93 ? 5.076 -8.083 -9.129 1.00 86.81 93 GLU A C 1
ATOM 721 O O . GLU A 1 93 ? 4.472 -7.039 -9.367 1.00 86.81 93 GLU A O 1
ATOM 726 N N . PHE A 1 94 ? 6.144 -8.119 -8.329 1.00 88.12 94 PHE A N 1
ATOM 727 C CA . PHE A 1 94 ? 6.694 -6.939 -7.657 1.00 88.12 94 PHE A CA 1
ATOM 728 C C . PHE A 1 94 ? 7.906 -6.336 -8.376 1.00 88.12 94 PHE A C 1
ATOM 730 O O . PHE A 1 94 ? 8.568 -5.456 -7.831 1.00 88.12 94 PHE A O 1
ATOM 737 N N . SER A 1 95 ? 8.190 -6.786 -9.602 1.00 89.12 95 SER A N 1
ATOM 738 C CA . SER A 1 95 ? 9.214 -6.169 -10.446 1.00 89.12 95 SER A CA 1
ATOM 739 C C . SER A 1 95 ? 8.846 -4.734 -10.848 1.00 89.12 95 SER A C 1
ATOM 741 O O . SER A 1 95 ? 7.687 -4.322 -10.782 1.00 89.12 95 SER A O 1
ATOM 743 N N . SER A 1 96 ? 9.849 -3.968 -11.282 1.00 90.38 96 SER A N 1
ATOM 744 C CA . SER A 1 96 ? 9.693 -2.590 -11.766 1.00 90.38 96 SER A CA 1
ATOM 745 C C . SER A 1 96 ? 9.360 -2.493 -13.262 1.00 90.38 96 SER A C 1
ATOM 747 O O . SER A 1 96 ? 9.445 -1.408 -13.830 1.00 90.38 96 SER A O 1
ATOM 749 N N . ASP A 1 97 ? 9.041 -3.611 -13.919 1.00 92.88 97 ASP A N 1
ATOM 750 C CA . ASP A 1 97 ? 8.604 -3.626 -15.317 1.00 92.88 97 ASP A CA 1
ATOM 751 C C . ASP A 1 97 ? 7.225 -2.943 -15.443 1.00 92.88 97 ASP A C 1
ATOM 753 O O . ASP A 1 97 ? 6.303 -3.339 -14.723 1.00 92.88 97 ASP A O 1
ATOM 757 N N . PRO A 1 98 ? 7.037 -1.940 -16.324 1.00 94.69 98 PRO A N 1
ATOM 758 C CA . PRO A 1 98 ? 5.798 -1.160 -16.361 1.00 94.69 98 PRO A CA 1
ATOM 759 C C . PRO A 1 98 ? 4.536 -2.006 -16.553 1.00 94.69 98 PRO A C 1
ATOM 761 O O . PRO A 1 98 ? 3.526 -1.774 -15.888 1.00 94.69 98 PRO A O 1
ATOM 764 N N . LYS A 1 99 ? 4.600 -3.051 -17.383 1.00 95.38 99 LYS A N 1
ATOM 765 C CA . LYS A 1 99 ? 3.485 -3.979 -17.589 1.00 95.38 99 LYS A CA 1
ATOM 766 C C . LYS A 1 99 ? 3.175 -4.796 -16.333 1.00 95.38 99 LYS A C 1
ATOM 768 O O . LYS A 1 99 ? 2.005 -4.959 -15.974 1.00 95.38 99 LYS A O 1
ATOM 773 N N . ALA A 1 100 ? 4.197 -5.295 -15.635 1.00 94.50 100 ALA A N 1
ATOM 774 C CA . ALA A 1 100 ? 4.010 -5.970 -14.349 1.00 94.50 100 ALA A CA 1
ATOM 775 C C . ALA A 1 100 ? 3.361 -5.038 -13.310 1.00 94.50 100 ALA A C 1
ATOM 777 O O . ALA A 1 100 ? 2.418 -5.438 -12.618 1.00 94.50 100 ALA A O 1
ATOM 778 N N . VAL A 1 101 ? 3.804 -3.781 -13.252 1.00 95.56 101 VAL A N 1
ATOM 779 C CA . VAL A 1 101 ? 3.257 -2.760 -12.352 1.00 95.56 101 VAL A CA 1
ATOM 780 C C . VAL A 1 101 ? 1.807 -2.418 -12.706 1.00 95.56 101 VAL A C 1
ATOM 782 O O . VAL A 1 101 ? 0.966 -2.349 -11.808 1.00 95.56 101 VAL A O 1
ATOM 785 N N . ASN A 1 102 ? 1.465 -2.275 -13.989 1.00 96.88 102 ASN A N 1
ATOM 786 C CA . ASN A 1 102 ? 0.087 -2.050 -14.433 1.00 96.88 102 ASN A CA 1
ATOM 787 C C . ASN A 1 102 ? -0.847 -3.198 -14.035 1.00 96.88 102 ASN A C 1
ATOM 789 O O . ASN A 1 102 ? -1.959 -2.965 -13.542 1.00 96.88 102 ASN A O 1
ATOM 793 N N . GLU A 1 103 ? -0.401 -4.447 -14.178 1.00 96.94 103 GLU A N 1
ATOM 794 C CA . GLU A 1 103 ? -1.168 -5.604 -13.715 1.00 96.94 103 GLU A CA 1
ATOM 795 C C . GLU A 1 103 ? -1.288 -5.642 -12.180 1.00 96.94 103 GLU A C 1
ATOM 797 O O . GLU A 1 103 ? -2.372 -5.940 -11.661 1.00 96.94 103 GLU A O 1
ATOM 802 N N . ARG A 1 104 ? -0.239 -5.255 -11.439 1.00 96.50 104 ARG A N 1
ATOM 803 C CA . ARG A 1 104 ? -0.277 -5.091 -9.973 1.00 96.50 104 ARG A CA 1
ATOM 804 C C . ARG A 1 104 ? -1.306 -4.034 -9.555 1.00 96.50 104 ARG A C 1
ATOM 806 O O . ARG A 1 104 ? -2.172 -4.307 -8.721 1.00 96.50 104 ARG A O 1
ATOM 813 N N . ALA A 1 105 ? -1.280 -2.864 -10.188 1.00 97.12 105 ALA A N 1
ATOM 814 C CA . ALA A 1 105 ? -2.211 -1.765 -9.950 1.00 97.12 105 ALA A CA 1
ATOM 815 C C . ALA A 1 105 ? -3.665 -2.158 -10.270 1.00 97.12 105 ALA A C 1
ATOM 817 O O . ALA A 1 105 ? -4.590 -1.892 -9.500 1.00 97.12 105 ALA A O 1
ATOM 818 N N . LYS A 1 106 ? -3.883 -2.881 -11.371 1.00 97.62 106 LYS A N 1
ATOM 819 C CA . LYS A 1 106 ? -5.194 -3.416 -11.765 1.00 97.62 106 LYS A CA 1
ATOM 820 C C . LYS A 1 106 ? -5.744 -4.430 -10.766 1.00 97.62 106 LYS A C 1
ATOM 822 O O . LYS A 1 106 ? -6.946 -4.407 -10.487 1.00 97.62 106 LYS A O 1
ATOM 827 N N . LYS A 1 107 ? -4.900 -5.309 -10.218 1.00 97.38 107 LYS A N 1
ATOM 828 C CA . LYS A 1 107 ? -5.295 -6.228 -9.139 1.00 97.38 107 LYS A CA 1
ATOM 829 C C . LYS A 1 107 ? -5.694 -5.464 -7.883 1.00 97.38 107 LYS A C 1
ATOM 831 O O . LYS A 1 107 ? -6.761 -5.749 -7.344 1.00 97.38 107 LYS A O 1
ATOM 836 N N . LEU A 1 108 ? -4.914 -4.456 -7.484 1.00 97.50 108 LEU A N 1
ATOM 837 C CA . LEU A 1 108 ? -5.241 -3.614 -6.334 1.00 97.50 108 LEU A CA 1
ATOM 838 C C . LEU A 1 108 ? -6.583 -2.894 -6.520 1.00 97.50 108 LEU A C 1
ATOM 840 O O . LEU A 1 108 ? -7.459 -3.022 -5.670 1.00 97.50 108 LEU A O 1
ATOM 844 N N . ARG A 1 109 ? -6.810 -2.235 -7.667 1.00 97.88 109 ARG A N 1
ATOM 845 C CA . ARG A 1 109 ? -8.100 -1.589 -7.980 1.00 97.88 109 ARG A CA 1
ATOM 846 C C . ARG A 1 109 ? -9.276 -2.558 -7.886 1.00 97.88 109 ARG A C 1
ATOM 848 O O . ARG A 1 109 ? -10.319 -2.215 -7.337 1.00 97.88 109 ARG A O 1
ATOM 855 N N . ARG A 1 110 ? -9.130 -3.771 -8.431 1.00 97.75 110 ARG A N 1
ATOM 856 C CA . ARG A 1 110 ? -10.179 -4.804 -8.375 1.00 97.75 11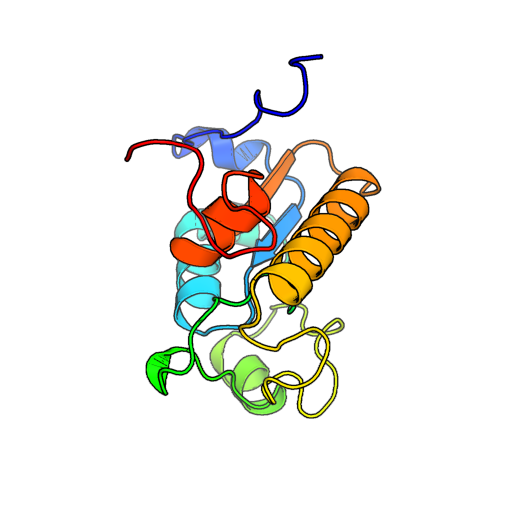0 ARG A CA 1
ATOM 857 C C . ARG A 1 110 ? -10.453 -5.255 -6.947 1.00 97.75 110 ARG A C 1
ATOM 859 O O . ARG A 1 110 ? -11.618 -5.382 -6.590 1.00 97.75 110 ARG A O 1
ATOM 866 N N . TRP A 1 111 ? -9.405 -5.470 -6.158 1.00 96.88 111 TRP A N 1
ATOM 867 C CA . TRP A 1 111 ? -9.527 -5.858 -4.757 1.00 96.88 111 TRP A CA 1
ATOM 868 C C . TRP A 1 111 ? -10.227 -4.767 -3.937 1.00 96.88 111 TRP A C 1
ATOM 870 O O . TRP A 1 111 ? -11.219 -5.062 -3.278 1.00 96.88 111 TRP A O 1
ATOM 880 N N . ILE A 1 112 ? -9.806 -3.502 -4.075 1.00 96.75 112 ILE A N 1
ATOM 881 C CA . ILE A 1 112 ? -10.455 -2.348 -3.428 1.00 96.75 112 ILE A CA 1
ATOM 882 C C . ILE A 1 112 ? -11.922 -2.239 -3.861 1.00 96.75 112 ILE A C 1
ATOM 884 O O . ILE A 1 112 ? -12.796 -2.064 -3.027 1.00 96.75 112 ILE A O 1
ATOM 888 N N . LYS A 1 113 ? -12.236 -2.411 -5.151 1.00 96.31 113 LYS A N 1
ATOM 889 C CA . LYS A 1 113 ? -13.620 -2.339 -5.654 1.00 96.31 113 LYS A CA 1
ATOM 890 C C . LYS A 1 113 ? -14.543 -3.432 -5.093 1.00 96.31 113 LYS A C 1
ATOM 892 O O . LYS A 1 113 ? -15.758 -3.261 -5.111 1.00 96.31 113 LYS A O 1
ATOM 897 N N . GLN A 1 114 ? -13.992 -4.563 -4.656 1.00 96.81 114 GLN A N 1
ATOM 898 C CA . GLN A 1 114 ? -14.750 -5.679 -4.076 1.00 96.81 114 GLN A CA 1
ATOM 899 C C . GLN A 1 114 ? -14.959 -5.543 -2.565 1.00 96.81 114 GLN A C 1
ATOM 901 O O . GLN A 1 114 ? -15.681 -6.348 -1.976 1.00 96.81 114 GLN A O 1
ATOM 906 N N . ARG A 1 115 ? -14.321 -4.556 -1.933 1.00 96.88 115 ARG A N 1
ATOM 907 C CA . ARG A 1 115 ? -14.483 -4.270 -0.513 1.00 96.88 115 ARG A CA 1
ATOM 908 C C . ARG A 1 115 ? -15.911 -3.794 -0.207 1.00 96.88 115 ARG A C 1
ATOM 910 O O . ARG A 1 115 ? -16.489 -3.068 -1.017 1.00 96.88 115 ARG A O 1
ATOM 917 N N . PRO A 1 116 ? -16.495 -4.202 0.933 1.00 96.62 116 PRO A N 1
ATOM 918 C CA . PRO A 1 116 ? -17.787 -3.680 1.372 1.00 96.62 116 PRO A CA 1
ATOM 919 C C . PRO A 1 116 ? -17.717 -2.209 1.813 1.00 96.62 116 PRO A C 1
ATOM 921 O O . PRO A 1 116 ? -18.748 -1.539 1.814 1.00 96.62 116 PRO A O 1
ATOM 924 N N . GLU A 1 117 ? -16.532 -1.717 2.186 1.00 96.81 117 GLU A N 1
ATOM 925 C CA . GLU A 1 117 ? -16.322 -0.346 2.644 1.00 96.81 117 GLU A CA 1
ATOM 926 C C . GLU A 1 117 ? -16.544 0.683 1.521 1.00 96.81 117 GLU A C 1
ATOM 928 O O . GLU A 1 117 ? -16.077 0.532 0.389 1.00 96.81 117 GLU A O 1
ATOM 933 N N . ARG A 1 118 ? -17.266 1.761 1.834 1.00 93.25 118 ARG A N 1
ATOM 934 C CA . ARG A 1 118 ? -17.645 2.825 0.892 1.00 93.25 118 ARG A CA 1
ATOM 935 C C . ARG A 1 118 ? -16.556 3.873 0.715 1.00 93.25 118 ARG A C 1
ATOM 937 O O . ARG A 1 118 ? -16.402 4.417 -0.388 1.00 93.25 118 ARG A O 1
ATOM 944 N N . GLU A 1 119 ? -15.851 4.174 1.801 1.00 94.56 119 GLU A N 1
ATOM 945 C CA . GLU A 1 119 ? -14.774 5.157 1.862 1.00 94.56 119 GLU A CA 1
ATOM 946 C C . GLU A 1 119 ? -13.507 4.506 2.415 1.00 94.56 119 GLU A C 1
ATOM 948 O O . GLU A 1 119 ? -13.422 4.125 3.581 1.00 94.56 119 GLU A O 1
ATOM 953 N N . ILE A 1 120 ? -12.517 4.373 1.535 1.00 96.31 120 ILE A N 1
ATOM 954 C CA . ILE A 1 120 ? -11.246 3.709 1.801 1.00 96.31 120 ILE A CA 1
ATOM 955 C C . ILE A 1 120 ? -10.146 4.730 1.549 1.00 96.31 120 ILE A C 1
ATOM 957 O O . ILE A 1 120 ? -10.085 5.307 0.462 1.00 96.31 120 ILE A O 1
ATOM 961 N N . ALA A 1 121 ? -9.268 4.931 2.527 1.00 96.62 121 ALA A N 1
ATOM 962 C CA . ALA A 1 121 ? -8.058 5.716 2.333 1.00 96.62 121 ALA A CA 1
ATOM 963 C C . ALA A 1 121 ? -6.889 4.776 2.029 1.00 96.62 121 ALA A C 1
ATOM 965 O O . ALA A 1 121 ? -6.654 3.825 2.770 1.00 96.62 121 ALA A O 1
ATOM 966 N N . LEU A 1 122 ? -6.152 5.048 0.951 1.00 98.06 122 LEU A N 1
ATOM 967 C CA . LEU A 1 122 ? -4.928 4.332 0.602 1.00 98.06 122 LEU A CA 1
ATOM 968 C C . LEU A 1 122 ? -3.739 5.292 0.623 1.00 98.06 122 LEU A C 1
ATOM 970 O O . LEU A 1 122 ? -3.673 6.215 -0.185 1.00 98.06 122 LEU A O 1
ATOM 974 N N . VAL A 1 123 ? -2.776 5.033 1.505 1.00 98.19 123 VAL A N 1
ATOM 975 C CA . VAL A 1 123 ? -1.486 5.730 1.530 1.00 98.19 123 VAL A CA 1
ATOM 976 C C . VAL A 1 123 ? -0.460 4.913 0.745 1.00 98.19 123 VAL A C 1
ATOM 978 O O . VAL A 1 123 ? -0.041 3.837 1.172 1.00 98.19 123 VAL A O 1
ATOM 981 N N . SER A 1 124 ? -0.069 5.411 -0.426 1.00 97.38 124 SER A N 1
ATOM 982 C CA . SER A 1 124 ? 0.902 4.770 -1.325 1.00 97.38 124 SER A CA 1
ATOM 983 C C . SER A 1 124 ? 2.004 5.767 -1.712 1.00 97.38 124 SER A C 1
ATOM 985 O O . SER A 1 124 ? 2.438 6.541 -0.860 1.00 97.38 124 SER A O 1
ATOM 987 N N . HIS A 1 125 ? 2.488 5.741 -2.952 1.00 95.25 125 HIS A N 1
ATOM 988 C CA . HIS A 1 125 ? 3.669 6.483 -3.387 1.00 95.25 125 HIS A CA 1
ATOM 989 C C . HIS A 1 125 ? 3.438 7.189 -4.713 1.00 95.25 125 HIS A C 1
ATOM 991 O O . HIS A 1 125 ? 2.569 6.797 -5.488 1.00 95.25 125 HIS A O 1
ATOM 997 N N . GLY A 1 126 ? 4.217 8.241 -4.958 1.00 92.56 126 GLY A N 1
ATOM 998 C CA . GLY A 1 126 ? 4.000 9.143 -6.084 1.00 92.56 126 GLY A CA 1
ATOM 999 C C . GLY A 1 126 ? 4.000 8.412 -7.421 1.00 92.56 126 GLY A C 1
ATOM 1000 O O . GLY A 1 126 ? 3.026 8.512 -8.164 1.00 92.56 126 GLY A O 1
ATOM 1001 N N . PHE A 1 127 ? 5.044 7.629 -7.707 1.00 91.81 127 PHE A N 1
ATOM 1002 C CA . PHE A 1 127 ? 5.148 7.013 -9.024 1.00 91.81 127 PHE A CA 1
ATOM 1003 C C . PHE A 1 127 ? 4.158 5.859 -9.198 1.00 91.81 127 PHE A C 1
ATOM 1005 O O . PHE A 1 127 ? 3.445 5.810 -10.201 1.00 91.81 127 PHE A O 1
ATOM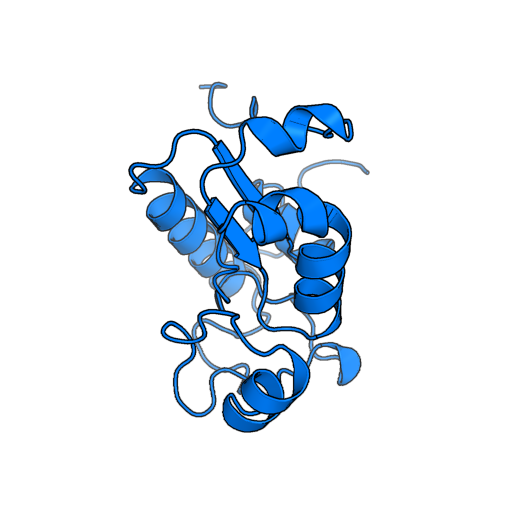 1012 N N . PHE A 1 128 ? 4.012 4.991 -8.19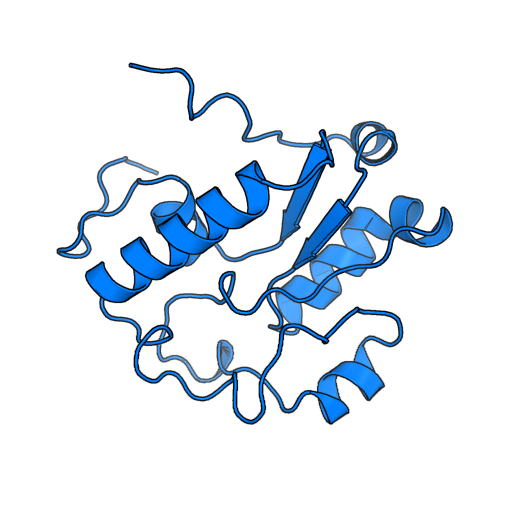2 1.00 94.94 128 PHE A N 1
ATOM 1013 C CA . PHE A 1 128 ? 2.980 3.953 -8.216 1.00 94.94 128 PHE A CA 1
ATOM 1014 C C . PHE A 1 128 ? 1.556 4.512 -8.382 1.00 94.94 128 PHE A C 1
ATOM 1016 O O . PHE A 1 128 ? 0.738 3.892 -9.064 1.00 94.94 128 PHE A O 1
ATOM 1023 N N . ASN A 1 129 ? 1.245 5.683 -7.814 1.00 95.50 129 ASN A N 1
ATOM 1024 C CA . ASN A 1 129 ? -0.082 6.284 -7.945 1.00 95.50 129 ASN A CA 1
ATOM 1025 C C . ASN A 1 129 ? -0.454 6.587 -9.402 1.00 95.50 129 ASN A C 1
ATOM 1027 O O . ASN A 1 129 ? -1.613 6.386 -9.750 1.00 95.50 129 ASN A O 1
ATOM 1031 N N . HIS A 1 130 ? 0.499 6.945 -10.268 1.00 94.50 130 HIS A N 1
ATOM 1032 C CA . HIS A 1 130 ? 0.226 7.119 -11.700 1.00 94.50 130 HIS A CA 1
ATOM 1033 C C . HIS A 1 130 ? -0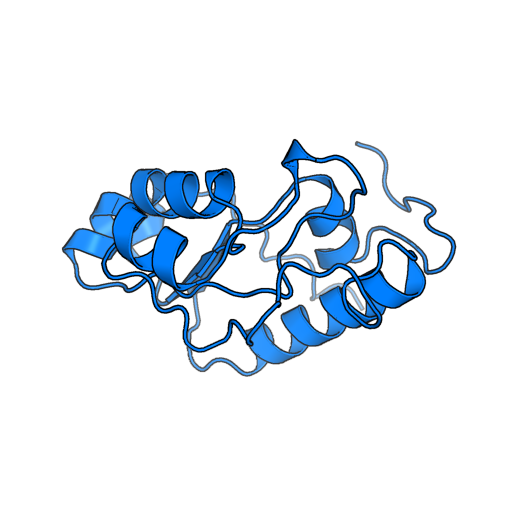.208 5.798 -12.367 1.00 94.50 130 HIS A C 1
ATOM 1035 O O . HIS A 1 130 ? -1.177 5.759 -13.123 1.00 94.50 130 HIS A O 1
ATOM 1041 N N . PHE A 1 131 ? 0.416 4.664 -12.028 1.00 95.56 131 PHE A N 1
ATOM 1042 C CA . PHE A 1 131 ? -0.067 3.345 -12.478 1.00 95.56 131 PHE A CA 1
ATOM 1043 C C . PHE A 1 131 ? -1.437 3.001 -11.876 1.00 95.56 131 PHE A C 1
ATOM 1045 O O . PHE A 1 131 ? -2.301 2.386 -12.520 1.00 95.56 131 PHE A O 1
ATOM 1052 N N . LEU A 1 132 ? -1.656 3.388 -10.617 1.00 96.19 132 LEU A N 1
ATOM 1053 C CA . LEU A 1 132 ? -2.909 3.150 -9.914 1.00 96.19 132 LEU A CA 1
ATOM 1054 C C . LEU A 1 132 ? -4.078 3.918 -10.535 1.00 96.19 132 LEU A C 1
ATOM 1056 O O . LEU A 1 132 ? -5.167 3.348 -10.625 1.00 96.19 132 LEU A O 1
ATOM 1060 N N . THR A 1 133 ? -3.864 5.140 -11.013 1.00 94.25 133 THR A N 1
ATOM 1061 C CA . THR A 1 133 ? -4.883 5.963 -11.682 1.00 94.25 133 THR A CA 1
ATOM 1062 C C . THR A 1 133 ? -4.989 5.694 -13.185 1.00 94.25 133 THR A C 1
ATOM 1064 O O . THR A 1 133 ? -5.952 6.126 -13.812 1.00 94.25 133 THR A O 1
ATOM 1067 N N . GLY A 1 134 ? -4.092 4.874 -13.745 1.00 93.69 134 GLY A N 1
ATOM 1068 C CA . GLY A 1 134 ? -4.116 4.483 -15.158 1.00 93.69 134 GLY A CA 1
ATOM 1069 C C . GLY A 1 134 ? -3.462 5.512 -16.078 1.00 93.69 134 GLY A C 1
ATOM 1070 O O . GLY A 1 134 ? -3.837 5.613 -17.241 1.00 93.69 134 GLY A O 1
ATOM 1071 N N . GLU A 1 135 ? -2.506 6.265 -15.545 1.00 93.88 135 GLU A N 1
ATOM 1072 C CA . GLU A 1 135 ? -1.777 7.334 -16.223 1.00 93.88 135 GLU A CA 1
ATOM 1073 C C . GLU A 1 135 ? -0.446 6.869 -16.828 1.00 93.88 135 GLU A C 1
ATOM 1075 O O . GLU A 1 135 ? 0.331 7.701 -17.283 1.00 93.88 135 GLU A O 1
ATOM 1080 N N . VAL A 1 136 ? -0.145 5.565 -16.818 1.00 94.38 136 VAL A N 1
ATOM 1081 C CA . VAL A 1 136 ? 1.094 5.001 -17.377 1.00 94.38 136 VAL A CA 1
ATOM 1082 C C . VAL A 1 136 ? 0.776 3.799 -18.267 1.00 94.38 136 VAL A C 1
ATOM 1084 O O . VAL A 1 136 ? 0.033 2.902 -17.859 1.00 94.38 136 VAL A O 1
ATOM 1087 N N . THR A 1 137 ? 1.328 3.760 -19.481 1.00 95.00 137 THR A N 1
ATOM 1088 C CA . THR A 1 137 ? 1.158 2.637 -20.421 1.00 95.00 137 THR A CA 1
ATOM 1089 C C . THR A 1 137 ? 1.988 1.411 -20.023 1.00 95.00 137 THR A C 1
ATOM 1091 O O . THR A 1 137 ? 2.845 1.476 -19.141 1.00 95.00 137 THR A O 1
ATOM 1094 N N . ASP A 1 138 ? 1.760 0.271 -20.684 1.00 95.62 138 ASP A N 1
ATOM 1095 C CA . ASP A 1 138 ? 2.559 -0.949 -20.474 1.00 95.62 138 ASP A CA 1
ATOM 1096 C C . ASP A 1 138 ? 4.015 -0.797 -20.953 1.00 95.62 138 ASP A C 1
ATOM 1098 O O . ASP A 1 138 ? 4.875 -1.591 -20.575 1.00 95.62 138 ASP A O 1
ATOM 1102 N N . GLU A 1 139 ? 4.303 0.241 -21.737 1.00 94.56 139 GLU A N 1
ATOM 1103 C CA . GLU A 1 139 ? 5.641 0.651 -22.166 1.00 94.56 139 GLU A CA 1
ATOM 1104 C C . GLU A 1 139 ? 6.311 1.621 -21.173 1.00 94.56 139 GLU A C 1
ATOM 1106 O O . GLU A 1 139 ? 7.482 1.960 -21.338 1.00 94.56 139 GLU A O 1
ATOM 1111 N N . GLY A 1 140 ? 5.601 2.046 -20.121 1.00 91.31 140 GLY A N 1
ATOM 1112 C CA . GLY A 1 140 ? 6.107 2.983 -19.114 1.00 91.31 140 GLY A CA 1
ATOM 1113 C C . GLY A 1 140 ? 5.953 4.457 -19.487 1.00 91.31 140 GLY A C 1
ATOM 1114 O O . GLY A 1 140 ? 6.574 5.309 -18.854 1.00 91.31 140 GLY A O 1
ATOM 1115 N N . GLU A 1 141 ? 5.139 4.775 -20.494 1.00 92.62 141 GLU A N 1
ATOM 1116 C CA . GLU A 1 141 ? 4.903 6.152 -20.928 1.00 92.62 141 GLU A CA 1
ATOM 1117 C C . GLU A 1 141 ? 3.787 6.791 -20.101 1.00 92.62 141 GLU A C 1
ATOM 1119 O O . GLU A 1 141 ? 2.694 6.237 -19.985 1.00 92.62 141 GLU A O 1
ATOM 1124 N N . GLN A 1 142 ? 4.042 7.971 -19.537 1.00 89.44 142 GLN A N 1
ATOM 1125 C CA . GLN A 1 142 ? 3.024 8.718 -18.803 1.00 89.44 142 GLN A CA 1
ATOM 1126 C C . GLN A 1 142 ? 2.050 9.393 -19.780 1.00 89.44 142 GLN A C 1
ATOM 1128 O O . GLN A 1 142 ? 2.463 10.079 -20.714 1.00 89.44 142 GLN A O 1
ATOM 1133 N N . THR A 1 143 ? 0.749 9.212 -19.570 1.00 88.44 143 THR A N 1
ATOM 1134 C CA . THR A 1 143 ? -0.310 9.667 -20.486 1.00 88.44 143 THR A CA 1
ATOM 1135 C C . THR A 1 143 ? -0.915 11.020 -20.107 1.00 88.44 143 THR A C 1
ATOM 1137 O O . THR A 1 143 ? -1.757 11.541 -20.838 1.00 88.44 143 THR A O 1
ATOM 1140 N N . THR A 1 144 ? -0.520 11.588 -18.967 1.00 80.94 144 THR A N 1
ATOM 1141 C CA . THR A 1 144 ? -0.996 12.878 -18.447 1.00 80.94 144 THR A CA 1
ATOM 1142 C C . THR A 1 144 ? 0.185 13.792 -18.089 1.00 80.94 144 THR A C 1
ATOM 1144 O O . THR A 1 144 ? 1.222 13.307 -17.636 1.00 80.94 144 THR A O 1
ATOM 1147 N N . PRO A 1 145 ? 0.073 15.115 -18.309 1.00 72.69 145 PRO A N 1
ATOM 1148 C CA . PRO A 1 145 ? 1.020 16.089 -17.769 1.00 72.69 145 PRO A CA 1
ATOM 1149 C C . PRO A 1 145 ? 0.815 16.286 -16.253 1.00 72.69 145 PRO A C 1
ATOM 1151 O O . PRO A 1 145 ? -0.286 16.054 -15.756 1.00 72.69 145 PRO A O 1
ATOM 1154 N N . TRP A 1 146 ? 1.878 16.715 -15.558 1.00 61.41 146 TRP A N 1
ATOM 1155 C CA . TRP A 1 146 ? 1.914 16.996 -14.111 1.00 61.41 146 TRP A CA 1
ATOM 1156 C C . TRP A 1 146 ? 0.889 18.037 -13.651 1.00 61.41 146 TRP A C 1
ATOM 1158 O O . TRP A 1 146 ? 0.775 19.087 -14.328 1.00 61.41 146 TRP A O 1
#

Sequence (146 aa):
MSDALDKIITSSPTDHVKVELLLASPLRRALQTCQLSFAPGIERGLVVVAVPHAEEVSTTPSDTGSPVDELREEFGEVDFNFLKEKWYLREGEFSSDPKAVNERAKKLRRWIKQRPEREIALVSHGFFNHFLTGEVTDEGEQTTPW

Radius of gyration: 15.2 Å; chains: 1; bounding box: 35×32×40 Å

pLDDT: mean 87.58, std 16.01, range [34.06, 98.62]

InterPro domains:
  IPR013078 Histidine phosphatase superfamily, clade-1 [PF00300] (16-138)
  IPR029033 Histidine phosphatase superfamily [G3DSA:3.40.50.1240] (6-146)
  IPR029033 Histidine phosphatase superfamily [SSF53254] (17-139)